Protein AF-A0A7D3WVT6-F1 (afdb_monomer_lite)

pLDDT: mean 70.75, std 10.48, range [52.81, 93.81]

Foldseek 3Di:
DVVVVVVVVVVPPDPPPPPDPDDPVVVVVVVVVVVVVLVVDDDPDPDDPPPDDPPPDDVVDPPDPDDDPPDFDADPVRDGPDDADPDPVRGDDPDDDDDD

Structure (mmCIF, N/CA/C/O backbone):
data_AF-A0A7D3WVT6-F1
#
_entry.id   AF-A0A7D3WVT6-F1
#
loop_
_atom_site.group_PDB
_atom_site.id
_atom_site.type_symbol
_atom_site.label_atom_id
_atom_site.label_alt_id
_atom_site.label_comp_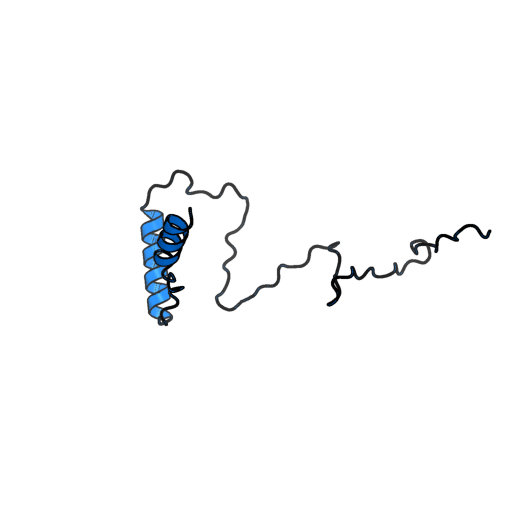id
_atom_site.label_asym_id
_atom_site.label_entity_id
_atom_site.label_seq_id
_atom_site.pdbx_PDB_ins_code
_atom_site.Cartn_x
_atom_site.Cartn_y
_atom_site.Cartn_z
_atom_site.occupancy
_atom_site.B_iso_or_equiv
_atom_site.auth_seq_id
_atom_site.auth_comp_id
_atom_site.auth_asym_id
_atom_site.auth_atom_id
_atom_site.pdbx_PDB_model_num
ATOM 1 N N . MET A 1 1 ? -9.404 -41.941 -6.460 1.00 54.91 1 MET A N 1
ATOM 2 C CA . MET A 1 1 ? -8.751 -40.870 -5.672 1.00 54.91 1 MET A CA 1
ATOM 3 C C . MET A 1 1 ? -7.588 -40.212 -6.415 1.00 54.91 1 MET A C 1
ATOM 5 O O . MET A 1 1 ? -7.654 -39.013 -6.630 1.00 54.91 1 MET A O 1
ATOM 9 N N . VAL A 1 2 ? -6.594 -40.960 -6.915 1.00 60.06 2 VAL A N 1
ATOM 10 C CA . VAL A 1 2 ? -5.418 -40.394 -7.626 1.00 60.06 2 VAL A CA 1
ATOM 11 C C . VAL A 1 2 ? -5.774 -39.600 -8.899 1.00 60.06 2 VAL A C 1
ATOM 13 O O . VAL A 1 2 ? -5.183 -38.560 -9.160 1.00 60.06 2 VAL A O 1
ATOM 16 N N . ARG A 1 3 ? -6.799 -40.021 -9.656 1.00 59.50 3 ARG A N 1
ATOM 17 C CA . ARG A 1 3 ? -7.249 -39.332 -10.886 1.00 59.50 3 ARG A CA 1
ATOM 18 C C . ARG A 1 3 ? -7.735 -37.892 -10.662 1.00 59.50 3 ARG A C 1
ATOM 20 O O . ARG A 1 3 ? -7.449 -37.026 -11.478 1.00 59.50 3 ARG A O 1
ATOM 27 N N . TYR A 1 4 ? -8.420 -37.626 -9.550 1.00 64.94 4 TYR A N 1
ATOM 28 C CA . TYR A 1 4 ? -8.889 -36.275 -9.212 1.00 64.94 4 TYR A CA 1
ATOM 29 C C . TYR A 1 4 ? -7.759 -35.384 -8.688 1.00 64.94 4 TYR A C 1
ATOM 31 O O . TYR A 1 4 ? -7.801 -34.169 -8.843 1.00 64.94 4 TYR A O 1
ATOM 39 N N . LEU A 1 5 ? -6.722 -36.001 -8.121 1.00 60.53 5 LEU A N 1
ATOM 40 C CA . LEU A 1 5 ? -5.539 -35.317 -7.609 1.00 60.53 5 LEU A CA 1
ATOM 41 C C . LEU A 1 5 ? -4.660 -34.797 -8.760 1.00 60.53 5 LEU A C 1
ATOM 43 O O . LEU A 1 5 ? -4.188 -33.667 -8.713 1.00 60.53 5 LEU A O 1
ATOM 47 N N . VAL A 1 6 ? -4.536 -35.571 -9.845 1.00 63.81 6 VAL A N 1
ATOM 48 C CA . VAL A 1 6 ? -3.843 -35.140 -11.075 1.00 63.81 6 VAL A CA 1
ATOM 49 C C . VAL A 1 6 ? -4.629 -34.050 -11.815 1.00 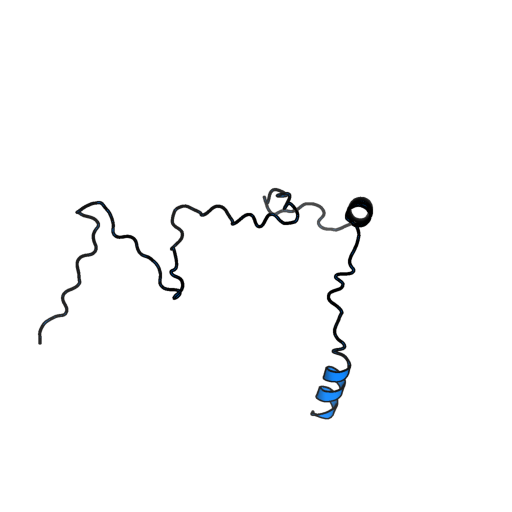63.81 6 VAL A C 1
ATOM 51 O O . VAL A 1 6 ? -4.035 -33.087 -12.293 1.00 63.81 6 VAL A O 1
ATOM 54 N N . ALA A 1 7 ? -5.963 -34.152 -11.859 1.00 62.12 7 ALA A N 1
ATOM 55 C CA . ALA A 1 7 ? -6.813 -33.118 -12.453 1.00 62.12 7 ALA A CA 1
ATOM 56 C C . ALA A 1 7 ? -6.738 -31.784 -11.684 1.00 62.12 7 ALA A C 1
ATOM 58 O O . ALA A 1 7 ? -6.668 -30.726 -12.302 1.00 62.12 7 ALA A O 1
ATOM 59 N N . GLY A 1 8 ? -6.681 -31.828 -10.347 1.00 61.94 8 GLY A N 1
ATOM 60 C CA . GLY A 1 8 ? -6.478 -30.634 -9.520 1.00 61.94 8 GLY A CA 1
ATOM 61 C C . GLY A 1 8 ? -5.090 -30.006 -9.688 1.00 61.94 8 GLY A C 1
ATOM 62 O O . GLY A 1 8 ? -4.967 -28.784 -9.687 1.00 61.94 8 GLY A O 1
ATOM 63 N N . LEU A 1 9 ? -4.052 -30.824 -9.897 1.00 63.38 9 LEU A N 1
ATOM 64 C CA . LEU A 1 9 ? -2.680 -30.345 -10.086 1.00 63.38 9 LEU A CA 1
ATOM 65 C C . LEU A 1 9 ? -2.476 -29.658 -11.448 1.00 63.38 9 LEU A C 1
ATOM 67 O O . LEU A 1 9 ? -1.727 -28.690 -11.539 1.00 63.38 9 LEU A O 1
ATOM 71 N N . LEU A 1 10 ? -3.173 -30.110 -12.496 1.00 60.97 10 LEU A N 1
ATOM 72 C CA . LEU A 1 10 ? -3.118 -29.493 -13.828 1.00 60.97 10 LEU A CA 1
ATOM 73 C C . LEU A 1 10 ? -3.842 -28.137 -13.903 1.00 60.97 10 LEU A C 1
ATOM 75 O O . LEU A 1 10 ? -3.489 -27.316 -14.745 1.00 60.97 10 LEU A O 1
ATOM 79 N N . LEU A 1 11 ? -4.807 -27.872 -13.013 1.00 61.31 11 LEU A N 1
ATOM 80 C CA . LEU A 1 11 ? -5.460 -26.558 -12.893 1.00 61.31 11 LEU A CA 1
ATOM 81 C C . LEU A 1 11 ? -4.657 -25.548 -12.061 1.00 61.31 11 LEU A C 1
ATOM 83 O O . LEU A 1 11 ? -4.983 -24.363 -12.062 1.00 61.31 11 LEU A O 1
ATOM 87 N N . ALA A 1 12 ? -3.590 -25.975 -11.383 1.00 61.91 12 ALA A N 1
ATOM 88 C CA . ALA A 1 12 ? -2.707 -25.096 -10.620 1.00 61.91 12 ALA A CA 1
ATOM 89 C C . ALA A 1 12 ? -1.691 -24.368 -11.523 1.00 61.91 12 ALA A C 1
ATOM 91 O O . ALA A 1 12 ? -0.530 -24.185 -11.149 1.00 61.91 12 ALA A O 1
ATOM 92 N N . THR A 1 13 ? -2.108 -23.955 -12.725 1.00 60.91 13 THR A N 1
ATOM 93 C CA . THR A 1 13 ? -1.302 -23.096 -13.594 1.00 60.91 13 THR A CA 1
ATOM 94 C C . THR A 1 13 ? -0.981 -21.826 -12.827 1.00 60.91 13 THR A C 1
ATOM 96 O O . THR A 1 13 ? -1.888 -21.086 -12.443 1.00 60.91 13 THR A O 1
ATOM 99 N N . ALA A 1 14 ? 0.309 -21.626 -12.571 1.00 59.94 14 ALA A N 1
ATOM 100 C CA . ALA A 1 14 ? 0.855 -20.506 -11.832 1.00 59.94 14 ALA A CA 1
ATOM 101 C C . ALA A 1 14 ? 0.152 -19.207 -12.234 1.00 59.94 14 ALA A C 1
ATOM 103 O O . ALA A 1 14 ? 0.314 -18.732 -13.357 1.00 59.94 14 ALA A O 1
ATOM 104 N N . ALA A 1 15 ? -0.625 -18.632 -11.315 1.00 59.28 15 ALA A N 1
ATOM 105 C CA . ALA A 1 15 ? -1.022 -17.243 -11.435 1.00 59.28 15 ALA A CA 1
ATOM 106 C C . ALA A 1 15 ? 0.289 -16.449 -11.481 1.00 59.28 15 ALA A C 1
ATOM 108 O O . ALA A 1 15 ? 1.028 -16.477 -10.488 1.00 59.28 15 ALA A O 1
ATOM 109 N N . PRO A 1 16 ? 0.651 -15.799 -12.604 1.00 52.81 16 PRO A N 1
ATOM 110 C CA . PRO A 1 16 ? 1.809 -14.934 -12.584 1.00 52.81 16 PRO A CA 1
ATOM 111 C C . PRO A 1 16 ? 1.491 -13.868 -11.545 1.00 52.81 16 PRO A C 1
ATOM 113 O O . PRO A 1 16 ? 0.535 -13.110 -11.703 1.00 52.81 16 PRO A O 1
ATOM 116 N N . ALA A 1 17 ? 2.257 -13.835 -10.456 1.00 58.31 17 ALA A N 1
ATOM 117 C CA . ALA A 1 17 ? 2.292 -12.675 -9.589 1.00 58.31 17 ALA A CA 1
ATOM 118 C C . ALA A 1 17 ? 2.668 -11.507 -10.506 1.00 58.31 17 ALA A C 1
ATOM 120 O O . ALA A 1 17 ? 3.797 -11.412 -10.988 1.00 58.31 17 ALA A O 1
ATOM 121 N N . GLN A 1 18 ? 1.652 -10.728 -10.871 1.00 58.94 18 GLN A N 1
ATOM 122 C CA . GLN A 1 18 ? 1.564 -9.949 -12.103 1.00 58.94 18 GLN A CA 1
ATOM 123 C C . GLN A 1 18 ? 2.341 -8.639 -11.957 1.00 58.94 18 GLN A C 1
ATOM 125 O O . GLN A 1 18 ? 1.809 -7.543 -12.119 1.00 58.94 18 GLN A O 1
ATOM 130 N N . ILE A 1 19 ? 3.619 -8.736 -11.597 1.00 63.41 19 ILE A N 1
ATOM 131 C CA . ILE A 1 19 ? 4.513 -7.593 -11.456 1.00 63.41 19 ILE A CA 1
ATOM 132 C C . ILE A 1 19 ? 5.003 -7.236 -12.860 1.00 63.41 19 ILE A C 1
ATOM 134 O O . ILE A 1 19 ? 6.165 -7.418 -13.215 1.00 63.41 19 ILE A O 1
ATOM 138 N N . VAL A 1 20 ? 4.080 -6.759 -13.696 1.00 76.25 20 VAL A N 1
ATOM 139 C CA . VAL A 1 20 ? 4.432 -6.160 -14.981 1.00 76.25 20 VAL A CA 1
ATOM 140 C C . VAL A 1 20 ? 5.197 -4.872 -14.670 1.00 76.25 20 VAL A C 1
ATOM 142 O O . VAL A 1 20 ? 4.678 -4.024 -13.929 1.00 76.25 20 VAL A O 1
ATOM 145 N N . PRO A 1 21 ? 6.421 -4.696 -15.200 1.00 73.25 21 PRO A N 1
ATOM 146 C CA . PRO A 1 21 ? 7.175 -3.471 -14.996 1.00 73.25 21 PRO A CA 1
ATOM 147 C C . PRO A 1 21 ? 6.384 -2.306 -15.596 1.00 73.25 21 PRO A C 1
ATOM 149 O O . PRO A 1 21 ? 6.249 -2.151 -16.806 1.00 73.25 21 PRO A O 1
ATOM 152 N N . THR A 1 22 ? 5.808 -1.494 -14.717 1.00 81.44 22 THR A N 1
ATOM 153 C CA . THR A 1 22 ? 4.971 -0.347 -15.064 1.00 81.44 22 THR A CA 1
ATOM 154 C C . THR A 1 22 ? 5.688 0.932 -14.667 1.00 81.44 22 THR A C 1
ATOM 156 O O . THR A 1 22 ? 6.288 1.030 -13.593 1.00 81.44 22 THR A O 1
ATOM 159 N N . SER A 1 23 ? 5.628 1.942 -15.536 1.00 88.25 23 SER A N 1
ATOM 160 C CA . SER A 1 23 ? 6.237 3.234 -15.233 1.00 88.25 23 SER A CA 1
ATOM 161 C C . SER A 1 23 ? 5.519 3.912 -14.052 1.00 88.25 23 SER A C 1
ATOM 163 O O . SER A 1 23 ? 4.300 3.764 -13.898 1.00 88.25 23 SER A O 1
ATOM 165 N N . PRO A 1 24 ? 6.225 4.713 -13.230 1.00 86.56 24 PRO A N 1
ATOM 166 C CA . PRO A 1 24 ? 5.615 5.403 -12.090 1.00 86.56 24 PRO A CA 1
ATOM 167 C C . PRO A 1 24 ? 4.436 6.307 -12.475 1.00 86.56 24 PRO A C 1
ATOM 169 O O . PRO A 1 24 ? 3.489 6.468 -11.706 1.00 86.56 24 PRO A O 1
ATOM 172 N N . ALA A 1 25 ? 4.472 6.900 -13.672 1.00 89.25 25 ALA A N 1
ATOM 173 C CA . ALA A 1 25 ? 3.387 7.734 -14.179 1.00 89.25 25 ALA A CA 1
ATOM 174 C C . ALA A 1 25 ? 2.110 6.919 -14.440 1.00 89.25 25 ALA A C 1
ATOM 176 O O . ALA A 1 25 ? 1.029 7.344 -14.026 1.00 89.25 25 ALA A O 1
ATOM 177 N N . ARG A 1 26 ? 2.234 5.732 -15.055 1.00 90.06 26 ARG A N 1
ATOM 178 C CA . ARG A 1 26 ? 1.094 4.832 -15.297 1.00 90.06 26 ARG A CA 1
ATOM 179 C C . ARG A 1 26 ? 0.475 4.347 -13.991 1.00 90.06 26 ARG A C 1
ATOM 181 O O . ARG A 1 26 ? -0.730 4.474 -13.822 1.00 90.06 26 ARG A O 1
ATOM 188 N N . GLN A 1 27 ? 1.297 3.949 -13.023 1.00 87.31 27 GLN A N 1
ATOM 189 C CA . GLN A 1 27 ? 0.819 3.520 -11.703 1.00 87.31 27 GLN A CA 1
ATOM 190 C C . GLN A 1 27 ? 0.034 4.618 -10.974 1.00 87.31 27 GLN A C 1
ATOM 192 O O . GLN A 1 27 ? -1.000 4.348 -10.371 1.00 87.31 27 GLN A O 1
ATOM 197 N N . ARG A 1 28 ? 0.484 5.881 -11.042 1.00 88.56 28 ARG A N 1
ATOM 198 C CA . ARG A 1 28 ? -0.265 7.010 -10.461 1.00 88.56 28 ARG A CA 1
ATOM 199 C C . ARG A 1 28 ? -1.591 7.244 -11.181 1.00 88.56 28 ARG A C 1
ATOM 201 O O . ARG A 1 28 ? -2.581 7.567 -10.528 1.00 88.56 28 ARG A O 1
ATOM 208 N N . ALA A 1 29 ? -1.613 7.119 -12.506 1.00 92.62 29 ALA A N 1
ATOM 209 C CA . ALA A 1 29 ? -2.835 7.270 -13.289 1.00 92.62 29 ALA A CA 1
ATOM 210 C C . ALA A 1 29 ? -3.851 6.166 -12.957 1.00 92.62 29 ALA A C 1
ATOM 212 O O . ALA A 1 29 ? -5.019 6.468 -12.720 1.00 92.62 29 ALA A O 1
ATOM 213 N N . GLU A 1 30 ? -3.398 4.918 -12.866 1.00 89.19 30 GLU A N 1
ATOM 214 C CA . GLU A 1 30 ? -4.211 3.767 -12.464 1.00 89.19 30 GLU A CA 1
ATOM 215 C C . GLU A 1 30 ? -4.713 3.902 -11.026 1.00 89.19 30 GLU A C 1
ATOM 217 O O . GLU A 1 30 ? -5.906 3.752 -10.791 1.00 89.19 30 GLU A O 1
ATOM 222 N N . ALA A 1 31 ? -3.861 4.314 -10.082 1.00 88.31 31 ALA A N 1
ATOM 223 C CA . ALA A 1 31 ? -4.278 4.570 -8.703 1.00 88.31 31 ALA A CA 1
ATOM 224 C C . ALA A 1 31 ? -5.376 5.645 -8.619 1.00 88.31 31 ALA A C 1
ATOM 226 O O . ALA A 1 31 ? -6.359 5.480 -7.901 1.00 88.31 31 ALA A O 1
ATOM 227 N N . ARG A 1 32 ? -5.264 6.736 -9.392 1.00 92.81 32 ARG A N 1
ATOM 228 C CA . ARG A 1 32 ? -6.322 7.761 -9.464 1.00 92.81 32 ARG A CA 1
ATOM 229 C C . ARG A 1 32 ? -7.621 7.204 -10.041 1.00 92.81 32 ARG A C 1
ATOM 231 O O . ARG A 1 32 ? -8.689 7.608 -9.589 1.00 92.81 32 ARG A O 1
ATOM 238 N N . ARG A 1 33 ? -7.546 6.318 -11.041 1.00 92.88 33 ARG A N 1
ATOM 239 C CA . ARG A 1 33 ? -8.728 5.650 -11.609 1.00 92.88 33 ARG A CA 1
ATOM 240 C C . ARG A 1 33 ? -9.384 4.743 -10.572 1.00 92.88 33 ARG A C 1
ATOM 242 O O . ARG A 1 33 ? -10.568 4.925 -10.318 1.00 92.88 33 ARG A O 1
ATOM 249 N N . ALA A 1 34 ? -8.605 3.895 -9.906 1.00 89.12 34 ALA A N 1
ATOM 250 C CA . ALA A 1 34 ? -9.086 3.001 -8.856 1.00 89.12 34 ALA A CA 1
ATOM 251 C C . ALA A 1 34 ? -9.772 3.766 -7.713 1.00 89.12 34 ALA A C 1
ATOM 253 O O . ALA A 1 34 ? -10.840 3.371 -7.263 1.00 89.12 34 ALA A O 1
ATOM 254 N N . LEU A 1 35 ? -9.217 4.907 -7.285 1.00 88.56 35 LEU A N 1
ATOM 255 C CA . LEU A 1 35 ? -9.851 5.750 -6.264 1.00 88.56 35 LEU A CA 1
ATOM 256 C C . LEU A 1 35 ? -11.187 6.345 -6.728 1.00 88.56 35 LEU A C 1
ATOM 258 O O . LEU A 1 35 ? -12.125 6.430 -5.939 1.00 88.56 35 LEU A O 1
ATOM 262 N N . ARG A 1 36 ? -11.291 6.757 -7.997 1.00 93.81 36 ARG A N 1
ATOM 263 C CA . ARG A 1 36 ? -12.553 7.270 -8.560 1.00 93.81 36 ARG A CA 1
ATOM 264 C C . ARG A 1 36 ? -13.602 6.175 -8.679 1.00 93.81 36 ARG A C 1
ATOM 266 O O . ARG A 1 36 ? -14.774 6.444 -8.448 1.00 93.81 36 ARG A O 1
ATOM 273 N N . GLU A 1 37 ? -13.184 4.977 -9.062 1.00 92.00 37 GLU A N 1
ATOM 274 C CA . GLU A 1 37 ? -14.059 3.815 -9.168 1.00 92.00 37 GLU A CA 1
ATOM 275 C C . GLU A 1 37 ? -14.551 3.386 -7.786 1.00 92.00 37 GLU A C 1
ATOM 277 O O . GLU A 1 37 ? -15.755 3.350 -7.569 1.00 92.00 37 GLU A O 1
ATOM 282 N N . ALA A 1 38 ? -13.651 3.234 -6.812 1.00 85.62 38 ALA A N 1
ATOM 283 C CA . ALA A 1 38 ? -14.002 2.924 -5.427 1.00 85.62 38 ALA A CA 1
ATOM 284 C C . ALA A 1 38 ? -14.966 3.950 -4.804 1.00 85.62 38 ALA A C 1
ATOM 286 O O . ALA A 1 38 ? -15.836 3.575 -4.025 1.00 85.62 38 ALA A O 1
ATOM 287 N N . ALA A 1 39 ? -14.842 5.235 -5.157 1.00 84.38 39 ALA A N 1
ATOM 288 C CA . ALA A 1 39 ? -15.770 6.270 -4.700 1.00 84.38 39 ALA A CA 1
ATOM 289 C C . ALA A 1 39 ? -17.175 6.147 -5.320 1.00 84.38 39 ALA A C 1
ATOM 291 O O . ALA A 1 39 ? -18.150 6.591 -4.716 1.00 84.38 39 ALA A O 1
ATOM 292 N N . ARG A 1 40 ? -17.283 5.575 -6.525 1.00 89.94 40 ARG A N 1
ATOM 293 C CA . ARG A 1 40 ? -18.553 5.372 -7.242 1.00 89.94 40 ARG A CA 1
ATOM 294 C C . ARG A 1 40 ? -19.213 4.043 -6.900 1.00 89.94 40 ARG A C 1
ATOM 296 O O . ARG A 1 40 ? -20.434 3.956 -6.959 1.00 89.94 40 ARG A O 1
ATOM 303 N N . THR A 1 41 ? -18.425 3.029 -6.563 1.00 88.50 41 THR A N 1
ATOM 304 C CA . THR A 1 41 ? -18.934 1.716 -6.179 1.00 88.50 41 THR A CA 1
ATOM 305 C C . THR A 1 41 ? -19.677 1.822 -4.858 1.00 88.50 41 THR A C 1
ATOM 307 O O . THR A 1 41 ? -19.162 2.373 -3.880 1.00 88.50 41 THR A O 1
ATOM 310 N N . ASP A 1 42 ? -20.901 1.300 -4.820 1.00 85.62 42 ASP A N 1
ATOM 311 C CA . ASP A 1 42 ? -21.630 1.190 -3.569 1.00 85.62 42 ASP A CA 1
ATOM 312 C C . ASP A 1 42 ? -21.169 -0.051 -2.812 1.00 85.62 42 ASP A C 1
ATOM 314 O O . ASP A 1 42 ? -21.111 -1.150 -3.361 1.00 85.62 42 ASP A O 1
ATOM 318 N N . ALA A 1 43 ? -20.749 0.151 -1.570 1.00 80.75 43 ALA A N 1
ATOM 319 C CA . ALA A 1 43 ? -20.171 -0.884 -0.735 1.00 80.75 43 ALA A CA 1
ATOM 320 C C . ALA A 1 43 ? -20.829 -0.789 0.642 1.00 80.75 43 ALA A C 1
ATOM 322 O O . ALA A 1 43 ? -20.933 0.317 1.174 1.00 80.75 43 ALA A O 1
ATOM 323 N N . PRO A 1 44 ? -21.244 -1.919 1.237 1.00 79.38 44 PRO A N 1
ATOM 324 C CA . PRO A 1 44 ? -21.947 -1.920 2.520 1.00 79.38 44 PRO A CA 1
ATOM 325 C C . PRO A 1 44 ? -21.096 -1.358 3.670 1.00 79.38 44 PRO A C 1
ATOM 327 O O . PRO A 1 44 ? -21.640 -0.898 4.665 1.00 79.38 44 PRO A O 1
ATOM 330 N N . TYR A 1 45 ? -19.768 -1.347 3.516 1.00 72.44 45 TYR A N 1
ATOM 331 C CA . TYR A 1 45 ? -18.820 -0.827 4.499 1.00 72.44 45 TYR A CA 1
ATOM 332 C C . TYR A 1 45 ? -17.808 0.092 3.806 1.00 72.44 45 TYR A C 1
ATOM 334 O O . TYR A 1 45 ? -16.723 -0.335 3.411 1.00 72.44 45 TYR A O 1
ATOM 342 N N . LYS A 1 46 ? -18.183 1.359 3.597 1.00 69.69 46 LYS A N 1
ATOM 343 C CA . LYS A 1 46 ? -17.266 2.395 3.077 1.00 69.69 46 LYS A CA 1
ATOM 344 C C . LYS A 1 46 ? -16.352 2.960 4.165 1.00 69.69 46 LYS A C 1
ATOM 346 O O . LYS A 1 46 ? -15.218 3.352 3.874 1.00 69.69 46 LYS A O 1
ATOM 351 N N . ASP A 1 47 ? -16.824 2.928 5.407 1.00 70.19 47 ASP A N 1
ATOM 352 C CA . ASP A 1 47 ? -16.110 3.438 6.567 1.00 70.19 47 ASP A CA 1
ATOM 353 C C . ASP A 1 47 ? -15.444 2.297 7.336 1.00 70.19 47 ASP A C 1
ATOM 355 O O . ASP A 1 47 ? -16.049 1.273 7.651 1.00 70.19 47 ASP A O 1
ATOM 359 N N . SER A 1 48 ? -14.155 2.468 7.628 1.00 67.69 48 SER A N 1
ATOM 360 C CA . SER A 1 48 ? -13.433 1.557 8.510 1.00 67.69 48 SER A CA 1
ATOM 361 C C . SER A 1 48 ? -13.907 1.803 9.937 1.00 67.69 48 SER A C 1
ATOM 363 O O . SER A 1 48 ? -13.579 2.833 10.516 1.00 67.69 48 SER A O 1
ATOM 365 N N . HIS A 1 49 ? -14.625 0.846 10.523 1.00 69.75 49 HIS A N 1
ATOM 366 C CA . HIS A 1 49 ? -14.943 0.855 11.957 1.00 69.75 49 HIS A CA 1
ATOM 367 C C . HIS A 1 49 ? -13.707 0.657 12.847 1.00 69.75 49 HIS A C 1
ATOM 369 O O . HIS A 1 49 ? -13.774 0.848 14.056 1.00 69.75 49 HIS A O 1
ATOM 375 N N . LEU A 1 50 ? -12.574 0.261 12.262 1.00 70.38 50 LEU A N 1
ATOM 376 C CA . LEU A 1 50 ? -11.299 0.268 12.958 1.00 70.38 50 LEU A CA 1
ATOM 377 C C . LEU A 1 50 ? -10.825 1.723 13.039 1.00 70.38 50 LEU A C 1
ATOM 379 O O . LEU A 1 50 ? -10.688 2.360 11.990 1.00 70.38 50 LEU A O 1
ATOM 383 N N . GLU A 1 51 ? -10.528 2.217 14.247 1.00 64.56 51 GLU A N 1
ATOM 384 C CA . GLU A 1 51 ? -9.869 3.512 14.529 1.00 64.56 51 GLU A CA 1
ATOM 385 C C . GLU A 1 51 ? -8.412 3.541 14.017 1.00 64.56 51 GLU A C 1
ATOM 387 O O . GLU A 1 51 ? -7.467 3.953 14.689 1.00 64.56 51 GLU A O 1
ATOM 392 N N . VAL A 1 52 ? -8.187 3.041 12.808 1.00 64.94 52 VAL A N 1
ATOM 393 C CA . VAL A 1 52 ? -6.880 2.954 12.184 1.00 64.94 52 VAL A CA 1
ATOM 394 C C . VAL A 1 52 ? -6.757 4.139 11.246 1.00 64.94 52 VAL A C 1
ATOM 396 O O . VAL A 1 52 ? -7.454 4.250 10.235 1.00 64.94 52 VAL A O 1
ATOM 399 N N . SER A 1 53 ? -5.842 5.045 11.579 1.00 65.56 53 SER A N 1
ATOM 400 C CA . SER A 1 53 ? -5.489 6.136 10.681 1.00 65.56 53 SER A CA 1
ATOM 401 C C . SER A 1 53 ? -4.915 5.566 9.382 1.00 65.56 53 SER A C 1
ATOM 403 O O . SER A 1 53 ? -4.116 4.623 9.383 1.00 65.56 53 SER A O 1
ATOM 405 N N . ARG A 1 54 ? -5.323 6.131 8.238 1.00 66.12 54 ARG A N 1
ATOM 406 C CA . ARG A 1 54 ? -4.775 5.759 6.925 1.00 66.12 54 ARG A CA 1
ATOM 407 C C . ARG A 1 54 ? -3.315 6.212 6.843 1.00 66.12 54 ARG A C 1
ATOM 409 O O . ARG A 1 54 ? -3.013 7.281 6.313 1.00 66.12 54 ARG A O 1
ATOM 416 N N . ARG A 1 55 ? -2.397 5.409 7.381 1.00 67.94 55 ARG A N 1
ATOM 417 C CA . ARG A 1 55 ? -0.956 5.646 7.275 1.00 67.94 55 ARG A CA 1
ATOM 418 C C . ARG A 1 55 ? -0.555 5.488 5.812 1.00 67.94 55 ARG A C 1
ATOM 420 O O . ARG A 1 55 ? -0.646 4.400 5.246 1.00 67.94 55 ARG A O 1
ATOM 427 N N . GLN A 1 56 ? -0.128 6.581 5.184 1.00 63.62 56 GLN A N 1
ATOM 428 C CA . GLN A 1 56 ? 0.406 6.539 3.827 1.00 63.62 56 GLN A CA 1
ATOM 429 C C . GLN A 1 56 ? 1.747 5.803 3.843 1.00 63.62 56 GLN A C 1
ATOM 431 O O . GLN A 1 56 ? 2.789 6.388 4.134 1.00 63.62 56 GLN A O 1
ATOM 436 N N . LEU A 1 57 ? 1.724 4.509 3.528 1.00 65.88 57 LEU A N 1
ATOM 437 C CA . LEU A 1 57 ? 2.941 3.734 3.331 1.00 65.88 57 LEU A CA 1
ATOM 438 C C . LEU A 1 57 ? 3.612 4.221 2.044 1.00 65.88 57 LEU A C 1
ATOM 440 O O . LEU A 1 57 ? 3.109 4.020 0.935 1.00 65.88 57 LEU A O 1
ATOM 444 N N . ARG A 1 58 ? 4.743 4.917 2.185 1.00 67.81 58 ARG A N 1
ATOM 445 C CA . ARG A 1 58 ? 5.534 5.347 1.030 1.00 67.81 58 ARG A CA 1
ATOM 446 C C . ARG A 1 58 ? 6.153 4.122 0.365 1.00 67.81 58 ARG A C 1
ATOM 448 O O . ARG A 1 58 ? 6.708 3.251 1.028 1.00 67.81 58 ARG A O 1
ATOM 455 N N . ARG A 1 59 ? 6.096 4.063 -0.967 1.00 64.12 59 ARG A N 1
ATOM 456 C CA . ARG A 1 59 ? 6.740 2.987 -1.729 1.00 64.12 59 ARG A CA 1
ATOM 457 C C . ARG A 1 59 ? 8.243 2.966 -1.423 1.00 64.12 59 ARG A C 1
ATOM 459 O O . ARG A 1 59 ? 8.911 3.980 -1.594 1.00 64.12 59 ARG A O 1
ATOM 466 N N . GLY A 1 60 ? 8.749 1.813 -0.988 1.00 66.50 60 GLY A N 1
ATOM 467 C CA . GLY A 1 60 ? 10.149 1.629 -0.587 1.00 66.50 60 GLY A CA 1
ATOM 468 C C . GLY A 1 60 ? 10.458 2.031 0.860 1.00 66.50 60 GLY A C 1
ATOM 469 O O . GLY A 1 60 ? 11.544 1.731 1.345 1.00 66.50 60 GLY A O 1
ATOM 470 N N . ALA A 1 61 ? 9.515 2.647 1.578 1.00 63.44 61 ALA A N 1
ATOM 471 C CA . ALA A 1 61 ? 9.650 2.882 3.007 1.00 63.44 61 ALA A CA 1
ATOM 472 C C . ALA A 1 61 ? 9.153 1.646 3.763 1.00 63.44 61 ALA A C 1
ATOM 474 O O . ALA A 1 61 ? 7.964 1.495 4.040 1.00 63.44 61 ALA A O 1
ATOM 475 N N . ALA A 1 62 ? 10.076 0.750 4.106 1.00 61.59 62 ALA A N 1
ATOM 476 C CA . ALA A 1 62 ? 9.837 -0.192 5.188 1.00 61.59 62 ALA A CA 1
ATOM 477 C C . ALA A 1 62 ? 9.917 0.593 6.504 1.00 61.59 62 ALA A C 1
ATOM 479 O O . ALA A 1 62 ? 10.967 0.653 7.143 1.00 61.59 62 ALA A O 1
ATOM 480 N N . GLU A 1 63 ? 8.830 1.257 6.898 1.00 59.25 63 GLU A N 1
ATOM 481 C CA . GLU A 1 63 ? 8.754 1.759 8.265 1.00 59.25 63 GLU A CA 1
ATOM 482 C C . GLU A 1 63 ? 8.671 0.549 9.192 1.00 59.25 63 GLU A C 1
ATOM 484 O O . GLU A 1 63 ? 7.655 -0.143 9.260 1.00 59.25 63 GLU A O 1
ATOM 489 N N . ARG A 1 64 ? 9.771 0.273 9.903 1.00 62.06 64 ARG A N 1
ATOM 490 C CA . ARG A 1 64 ? 9.719 -0.618 11.060 1.00 62.06 64 ARG A CA 1
ATOM 491 C C . ARG A 1 64 ? 8.649 -0.062 12.005 1.00 62.06 64 ARG A C 1
ATOM 493 O O . ARG A 1 64 ? 8.710 1.133 12.306 1.00 62.06 64 ARG A O 1
ATOM 500 N N . PRO A 1 65 ? 7.686 -0.879 12.466 1.00 64.19 65 PRO A N 1
ATOM 501 C CA . PRO A 1 65 ? 6.730 -0.421 13.461 1.00 64.19 65 PRO A CA 1
ATOM 502 C C . PRO A 1 65 ? 7.501 0.159 14.651 1.00 64.19 65 PRO A C 1
ATOM 504 O O . PRO A 1 65 ? 8.523 -0.394 15.075 1.00 64.19 65 PRO A O 1
ATOM 507 N N . ALA A 1 66 ? 7.061 1.327 15.123 1.00 66.00 66 ALA A N 1
ATOM 508 C CA . ALA A 1 66 ? 7.639 1.947 16.302 1.00 66.00 66 ALA A CA 1
ATOM 509 C C . ALA A 1 66 ? 7.459 0.971 17.470 1.00 66.00 66 ALA A C 1
ATOM 511 O O . ALA A 1 66 ? 6.353 0.498 17.716 1.00 66.00 66 ALA A O 1
ATOM 512 N N . ARG A 1 67 ? 8.564 0.619 18.132 1.00 62.34 67 ARG A N 1
ATOM 513 C CA . ARG A 1 67 ? 8.564 -0.381 19.204 1.00 62.34 67 ARG A CA 1
ATOM 514 C C . ARG A 1 67 ? 7.767 0.140 20.389 1.00 62.34 67 ARG A C 1
ATOM 516 O O . ARG A 1 67 ? 8.024 1.253 20.851 1.00 62.34 67 ARG A O 1
ATOM 523 N N . VAL A 1 68 ? 6.859 -0.677 20.902 1.00 65.94 68 VAL A N 1
ATOM 524 C CA . VAL A 1 68 ? 6.109 -0.359 22.117 1.00 65.94 68 VAL A CA 1
ATOM 525 C C . VAL A 1 68 ? 7.016 -0.602 23.328 1.00 65.94 68 VAL A C 1
ATOM 527 O O . VAL A 1 68 ? 7.780 -1.572 23.376 1.00 65.94 68 VAL A O 1
ATOM 530 N N . ALA A 1 69 ? 6.989 0.304 24.307 1.00 64.06 69 ALA A N 1
ATOM 531 C CA . ALA A 1 69 ? 7.735 0.124 25.548 1.00 64.06 69 ALA A CA 1
ATOM 532 C C . ALA A 1 69 ? 7.248 -1.152 26.262 1.00 64.06 69 ALA A C 1
ATOM 534 O O . ALA A 1 69 ? 6.071 -1.267 26.581 1.00 64.06 69 ALA A O 1
ATOM 535 N N . GLY A 1 70 ? 8.154 -2.110 26.494 1.00 64.00 70 GLY A N 1
ATOM 536 C CA . GLY A 1 70 ? 7.841 -3.392 27.140 1.00 64.00 70 GLY A CA 1
ATOM 537 C C . GLY A 1 70 ? 7.871 -4.616 26.220 1.00 64.00 70 GLY A C 1
ATOM 538 O O . GLY A 1 70 ? 7.786 -5.735 26.721 1.00 64.00 70 GLY A O 1
ATOM 539 N N . GLU A 1 71 ? 8.053 -4.449 24.905 1.00 67.31 71 GLU A N 1
ATOM 540 C CA . GLU A 1 71 ? 8.177 -5.602 24.003 1.00 67.31 71 GLU A CA 1
ATOM 541 C C . GLU A 1 71 ? 9.471 -6.406 24.262 1.00 67.31 71 GLU A C 1
ATOM 543 O O . GLU A 1 71 ? 10.570 -5.828 24.299 1.00 67.31 71 GLU A O 1
ATOM 548 N N . PRO A 1 72 ? 9.377 -7.745 24.413 1.00 68.12 72 PRO A N 1
ATOM 549 C CA . PRO A 1 72 ? 10.539 -8.600 24.599 1.00 68.12 72 PRO A CA 1
ATOM 550 C C . PRO A 1 72 ? 11.429 -8.568 23.353 1.00 68.12 72 PRO A C 1
ATOM 552 O O . PRO A 1 72 ? 10.993 -8.782 22.223 1.00 68.12 72 PRO A O 1
ATOM 555 N N . ARG A 1 73 ? 12.717 -8.282 23.561 1.00 71.00 73 ARG A N 1
ATOM 556 C CA . ARG A 1 73 ? 13.715 -8.288 22.487 1.00 71.00 73 ARG A CA 1
ATOM 557 C C . ARG A 1 73 ? 14.166 -9.719 22.261 1.00 71.00 73 ARG A C 1
ATOM 559 O O . ARG A 1 73 ? 14.578 -10.353 23.217 1.00 71.00 73 ARG A O 1
ATOM 566 N N . PHE A 1 74 ? 14.180 -10.193 21.024 1.00 73.75 74 PHE A N 1
ATOM 567 C CA . PHE A 1 74 ? 14.721 -11.512 20.699 1.00 73.75 74 PHE A CA 1
ATOM 568 C C . PHE A 1 74 ? 16.107 -11.397 20.055 1.00 73.75 74 PHE A C 1
ATOM 570 O O . PHE A 1 74 ? 16.377 -10.466 19.287 1.00 73.75 74 PHE A O 1
ATOM 577 N N . GLY A 1 75 ? 17.012 -12.305 20.422 1.00 72.56 75 GLY A N 1
ATOM 578 C CA . GLY A 1 75 ? 18.282 -12.518 19.731 1.00 72.56 75 GLY A CA 1
ATOM 579 C C . GLY A 1 75 ? 18.080 -13.157 18.352 1.00 72.56 75 GLY A C 1
ATOM 580 O O . GLY A 1 75 ? 16.964 -13.504 17.970 1.00 72.56 75 GLY A O 1
ATOM 581 N N . ARG A 1 76 ? 19.160 -13.304 17.572 1.00 73.56 76 ARG A N 1
ATOM 582 C CA . ARG A 1 76 ? 19.108 -13.965 16.245 1.00 73.56 76 ARG A CA 1
ATOM 583 C C . ARG A 1 76 ? 18.747 -15.453 16.341 1.00 73.56 76 ARG A C 1
ATOM 585 O O . ARG A 1 76 ? 18.230 -16.025 15.396 1.00 73.56 76 ARG A O 1
ATOM 592 N N . ASP A 1 77 ? 19.031 -16.027 17.492 1.00 79.75 77 ASP A N 1
ATOM 593 C CA . ASP A 1 77 ? 18.746 -17.370 17.978 1.00 79.75 77 ASP A CA 1
ATOM 594 C C . ASP A 1 77 ? 17.316 -17.530 18.528 1.00 79.75 77 ASP A C 1
ATOM 596 O O . ASP A 1 77 ? 16.949 -18.608 18.980 1.00 79.75 77 ASP A O 1
ATOM 600 N N . GLY A 1 78 ? 16.498 -16.470 18.509 1.00 71.19 78 GLY A N 1
ATOM 601 C CA . GLY A 1 78 ? 15.115 -16.518 18.990 1.00 71.19 78 GLY A CA 1
ATOM 602 C C . GLY A 1 78 ? 14.979 -16.532 20.514 1.00 71.19 78 GLY A C 1
ATOM 603 O O . GLY A 1 78 ? 13.867 -16.651 21.022 1.00 71.19 78 GLY A O 1
ATOM 604 N N . THR A 1 79 ? 16.072 -16.368 21.264 1.00 75.12 79 THR A N 1
ATOM 605 C CA . THR A 1 79 ? 16.021 -16.280 22.727 1.00 75.12 79 THR A CA 1
ATOM 606 C C . THR A 1 79 ? 15.616 -14.872 23.178 1.00 75.12 79 THR A C 1
ATOM 608 O O . THR A 1 79 ? 16.076 -13.874 22.606 1.00 75.12 79 THR A O 1
ATOM 611 N N . PRO A 1 80 ? 14.742 -14.736 24.192 1.00 70.75 80 PRO A N 1
ATOM 612 C CA . PRO A 1 80 ? 14.399 -13.434 24.741 1.00 70.75 80 PRO A CA 1
ATOM 613 C C . PRO A 1 80 ? 15.618 -12.838 25.459 1.00 70.75 80 PRO A C 1
ATOM 615 O O . PRO A 1 80 ? 16.098 -13.353 26.466 1.00 70.75 80 PRO A O 1
ATOM 618 N N . ARG A 1 81 ? 16.108 -11.704 24.960 1.00 66.31 81 ARG A N 1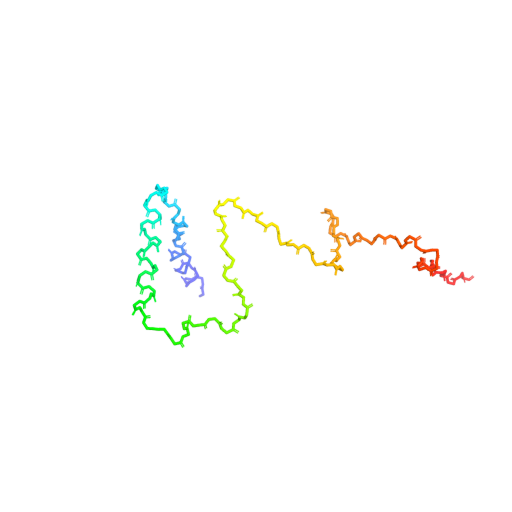
ATOM 619 C CA . ARG A 1 81 ? 17.101 -10.854 25.615 1.00 66.31 81 ARG A CA 1
ATOM 620 C C . ARG A 1 81 ? 16.454 -10.154 26.803 1.00 66.31 81 ARG A C 1
ATOM 622 O O . ARG A 1 81 ? 15.931 -9.045 26.684 1.00 66.31 81 ARG A O 1
ATOM 629 N N . VAL A 1 82 ? 16.526 -10.801 27.958 1.00 67.88 82 VAL A N 1
ATOM 630 C CA . VAL A 1 82 ? 16.211 -10.186 29.246 1.00 67.88 82 VAL A CA 1
ATOM 631 C C . VAL A 1 82 ? 17.395 -9.304 29.642 1.00 67.88 82 VAL A C 1
ATOM 633 O O . VAL A 1 82 ? 18.479 -9.797 29.935 1.00 67.88 82 VAL A O 1
ATOM 636 N N . THR A 1 83 ? 17.224 -7.983 29.615 1.00 65.19 83 THR A N 1
ATOM 637 C CA . THR A 1 83 ? 18.206 -7.067 30.211 1.00 65.19 83 TH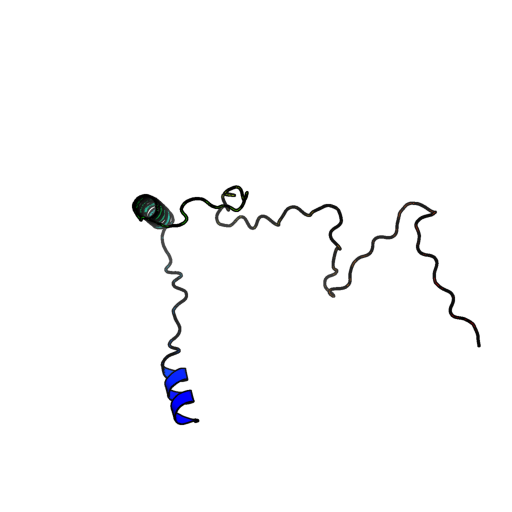R A CA 1
ATOM 638 C C . THR A 1 83 ? 18.067 -7.112 31.727 1.00 65.19 83 THR A C 1
ATOM 640 O O . THR A 1 83 ? 16.975 -6.866 32.239 1.00 65.19 83 THR A O 1
ATOM 643 N N . GLU A 1 84 ? 19.154 -7.399 32.444 1.00 62.84 84 GLU A N 1
ATOM 644 C CA . GLU A 1 84 ? 19.160 -7.344 33.907 1.00 62.84 84 GLU A CA 1
ATOM 645 C C . GLU A 1 84 ? 18.778 -5.945 34.410 1.00 62.84 84 GLU A C 1
ATOM 647 O O . GLU A 1 84 ? 19.166 -4.918 33.842 1.00 62.84 84 GLU A O 1
ATOM 652 N N . SER A 1 85 ? 18.000 -5.894 35.492 1.00 64.31 85 SER A N 1
ATOM 653 C CA . SER A 1 85 ? 17.599 -4.633 36.106 1.00 64.31 85 SER A CA 1
ATOM 654 C C . SER A 1 85 ? 18.825 -3.898 36.653 1.00 64.31 85 SER A C 1
ATO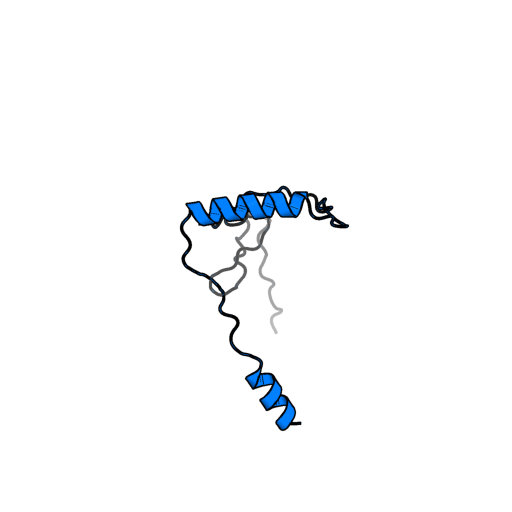M 656 O O . SER A 1 85 ? 19.567 -4.437 37.477 1.00 64.31 85 SER A O 1
ATOM 658 N N . LYS A 1 86 ? 19.000 -2.629 36.271 1.00 67.50 86 LYS A N 1
ATOM 659 C CA . LYS A 1 86 ? 20.077 -1.773 36.801 1.00 67.50 86 LYS A CA 1
ATOM 660 C C . LYS A 1 86 ? 19.945 -1.493 38.306 1.00 67.50 86 LYS A C 1
ATOM 662 O O . LYS A 1 86 ? 20.933 -1.143 38.941 1.00 67.50 86 LYS A O 1
ATOM 667 N N . PHE A 1 87 ? 18.753 -1.671 38.881 1.00 67.81 87 PHE A N 1
ATOM 668 C CA . PHE A 1 87 ? 18.495 -1.451 40.302 1.00 67.81 87 PHE A CA 1
ATOM 669 C C . PHE A 1 87 ? 18.908 -2.666 41.153 1.00 67.81 87 PHE A C 1
ATOM 671 O O . PHE A 1 87 ? 18.492 -3.786 40.838 1.00 67.81 87 PHE A O 1
ATOM 678 N N . PRO A 1 88 ? 19.674 -2.475 42.246 1.00 67.75 88 PRO A N 1
ATOM 679 C CA . PRO A 1 88 ? 20.216 -3.574 43.054 1.00 67.75 88 PRO A CA 1
ATOM 680 C C . PRO A 1 88 ? 19.163 -4.532 43.636 1.00 67.75 88 PRO A C 1
ATOM 682 O O . PRO A 1 88 ? 19.433 -5.721 43.763 1.00 67.75 88 PRO A O 1
ATOM 685 N N . GLY A 1 89 ? 17.959 -4.041 43.952 1.00 69.25 89 GLY A N 1
ATOM 686 C CA . GLY A 1 89 ? 16.891 -4.829 44.588 1.00 69.25 89 GLY A CA 1
ATOM 687 C C . GLY A 1 89 ? 15.963 -5.591 43.636 1.00 69.25 89 GLY A C 1
ATOM 688 O O . GLY A 1 89 ? 15.143 -6.375 44.098 1.00 69.25 89 GLY A O 1
ATOM 689 N N . LEU A 1 90 ? 16.073 -5.377 42.321 1.00 67.25 90 LEU A N 1
ATOM 690 C CA . LEU A 1 90 ? 15.188 -5.993 41.317 1.00 67.25 90 LEU A CA 1
ATOM 691 C C . LEU A 1 90 ? 15.846 -7.158 40.564 1.00 67.25 90 LEU A C 1
ATOM 693 O O . LEU A 1 90 ? 15.238 -7.760 39.675 1.00 67.25 90 LEU A O 1
ATOM 697 N N . ARG A 1 91 ? 17.089 -7.500 40.922 1.00 67.69 91 ARG A N 1
ATOM 698 C CA . ARG A 1 91 ? 17.802 -8.631 40.330 1.00 67.69 91 ARG A CA 1
ATOM 699 C C . ARG A 1 91 ? 17.170 -9.933 40.811 1.00 67.69 91 ARG A C 1
ATOM 701 O O . ARG A 1 91 ? 16.971 -10.134 42.009 1.00 67.69 91 ARG A O 1
ATOM 708 N N . ARG A 1 92 ? 16.875 -10.839 39.877 1.00 67.00 92 ARG A N 1
ATOM 709 C CA . ARG A 1 92 ? 16.395 -12.182 40.220 1.00 67.00 92 ARG A CA 1
ATOM 710 C C . ARG A 1 92 ? 17.508 -12.913 40.967 1.00 67.00 92 ARG A C 1
ATOM 712 O O . ARG A 1 92 ? 18.604 -13.062 40.435 1.00 67.00 92 ARG A O 1
ATOM 719 N N . ARG A 1 93 ? 17.236 -13.358 42.197 1.00 64.12 93 ARG A N 1
ATOM 720 C CA . ARG A 1 93 ? 18.163 -14.239 42.914 1.00 64.12 93 ARG A CA 1
ATOM 721 C C . ARG A 1 93 ? 18.139 -15.624 42.260 1.00 64.12 93 ARG A C 1
ATOM 723 O O . ARG A 1 93 ? 17.046 -16.107 41.955 1.00 64.12 93 ARG A O 1
ATOM 730 N N . PRO A 1 94 ? 19.299 -16.264 42.042 1.00 66.88 94 PRO A N 1
ATOM 731 C CA . PRO A 1 94 ? 19.326 -17.648 41.595 1.00 66.88 94 PRO A CA 1
ATOM 732 C C . PRO A 1 94 ? 18.626 -18.515 42.647 1.00 66.88 94 PRO A C 1
ATOM 734 O O . PRO A 1 94 ? 18.895 -18.396 43.843 1.00 66.88 94 PRO A O 1
ATOM 737 N N . LYS A 1 95 ? 17.682 -19.349 42.203 1.00 64.25 95 LYS A N 1
ATOM 738 C CA . LYS A 1 95 ? 17.002 -20.310 43.070 1.00 64.25 95 LYS A CA 1
ATOM 739 C C . LYS A 1 95 ? 17.994 -21.440 43.331 1.00 64.25 95 LYS A C 1
ATOM 741 O O . LYS A 1 95 ? 18.369 -22.138 42.397 1.00 64.25 95 LYS A O 1
ATOM 746 N N . SER A 1 96 ? 18.469 -21.569 44.566 1.00 64.81 96 SER A N 1
ATOM 747 C CA . SER A 1 96 ? 19.311 -22.696 44.962 1.00 64.81 96 SER A CA 1
ATOM 748 C C . SER A 1 96 ? 18.470 -23.967 44.923 1.00 64.81 96 SER A C 1
ATOM 750 O O . SER A 1 96 ? 17.460 -24.055 45.625 1.00 64.81 96 SER A O 1
ATOM 752 N N . GLU A 1 97 ? 18.862 -24.931 44.097 1.00 68.25 97 GLU A N 1
ATOM 753 C CA . GLU A 1 97 ? 18.319 -26.285 44.175 1.00 68.25 97 GLU A CA 1
ATOM 754 C C . GLU A 1 97 ? 18.709 -26.909 45.527 1.00 68.25 97 GLU A C 1
ATOM 756 O O . GLU A 1 97 ? 19.812 -26.644 46.024 1.00 68.25 97 GLU A O 1
ATOM 761 N N . PRO A 1 98 ? 17.810 -27.677 46.171 1.00 63.06 98 PRO A N 1
ATOM 762 C CA . PRO A 1 98 ? 18.140 -28.347 47.420 1.00 63.06 98 PRO A CA 1
ATOM 763 C C . PRO A 1 98 ? 19.262 -29.356 47.157 1.00 63.06 98 PRO A C 1
ATOM 765 O O . PRO A 1 98 ? 19.159 -30.189 46.258 1.00 63.06 98 PRO A O 1
ATOM 768 N N . LYS A 1 99 ? 20.353 -29.249 47.927 1.00 63.31 99 LYS A N 1
ATOM 769 C CA . LYS A 1 99 ? 21.419 -30.259 47.925 1.00 63.31 99 LYS A CA 1
ATOM 770 C C . LYS A 1 99 ? 20.852 -31.607 48.404 1.00 63.31 99 LYS A C 1
ATOM 772 O O . LYS A 1 99 ? 19.968 -31.576 49.263 1.00 63.31 99 LYS A O 1
ATOM 777 N N . PRO A 1 100 ? 21.343 -32.732 47.850 1.00 62.56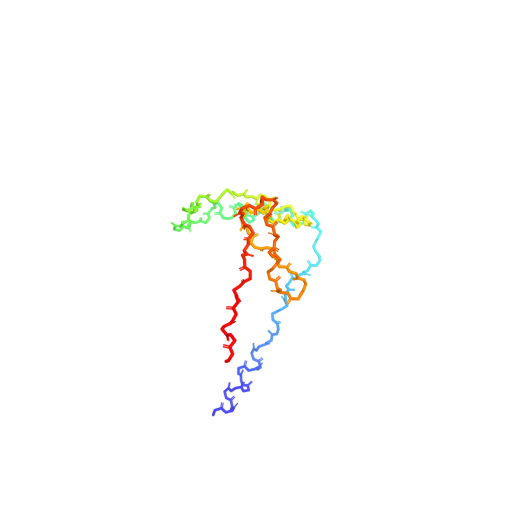 100 PRO A N 1
ATOM 778 C CA . PRO A 1 100 ? 20.912 -34.072 48.240 1.00 62.56 100 PRO A CA 1
ATOM 779 C C . PRO A 1 100 ? 21.226 -34.376 49.707 1.00 62.56 100 PRO A C 1
ATOM 781 O O . PRO A 1 100 ? 22.229 -33.825 50.223 1.00 62.56 100 PRO A O 1
#

Sequence (100 aa):
MVRYLVAGLLLATAAPAQIVPTSPARQRAEARRALREAARTDAPYKDSHLEVSRRQLRRGAAERPARVAGEPRFGRDGTPRVTESKFPGLRRRPKSEPKP

Secondary structure (DSSP, 8-state):
-HHHHHHHHHT------------HHHHHHHHHHHHHHHHHS--S--S-SS--------TT---PPPPPTTPPEE-TTS-EE-PPPSSGGGSPPP-PPPP-

Radius of gyration: 26.89 Å; chains: 1; bounding box: 43×49×64 Å